Protein AF-A0AA50M356-F1 (afdb_monomer_lite)

Radius of gyration: 26.63 Å; chains: 1; bounding box: 57×38×73 Å

Foldseek 3Di:
DDPPPPPVDDPVVVCCVVVVVVVVVVVVVVVVVVVVDPVVVVVVVVVVVVVPPPDDDDDDPDDDPPVNVVVVLQVQLVVCVVVVNNVRND

Structure (mmCIF, N/CA/C/O backbone):
data_AF-A0AA50M356-F1
#
_entry.id   AF-A0AA50M356-F1
#
loop_
_atom_site.group_PDB
_atom_site.id
_atom_site.type_symbol
_atom_site.label_atom_id
_atom_site.label_alt_id
_atom_site.label_comp_id
_atom_site.label_asym_id
_atom_site.label_entity_id
_atom_site.label_seq_id
_atom_site.pdbx_PDB_ins_code
_atom_site.Cartn_x
_atom_site.Cartn_y
_atom_site.Cartn_z
_atom_site.occupancy
_atom_site.B_iso_or_equiv
_atom_site.auth_seq_id
_atom_site.auth_comp_id
_atom_site.auth_asym_id
_atom_site.auth_atom_id
_atom_site.pdbx_PDB_model_num
ATOM 1 N N . MET A 1 1 ? 19.329 14.300 -42.495 1.00 39.19 1 MET A N 1
ATOM 2 C CA . MET A 1 1 ? 19.712 12.895 -42.238 1.00 39.19 1 MET A CA 1
ATOM 3 C C . MET A 1 1 ? 19.872 12.734 -40.734 1.00 39.19 1 MET A C 1
ATOM 5 O O . MET A 1 1 ? 20.875 13.173 -40.193 1.00 39.19 1 MET A O 1
ATOM 9 N N . ALA A 1 2 ? 18.848 12.238 -40.038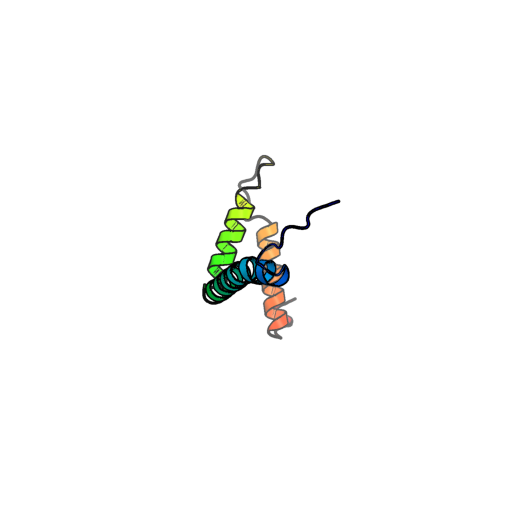 1.00 42.16 2 ALA A N 1
ATOM 10 C CA . ALA A 1 2 ? 18.929 11.992 -38.600 1.00 42.16 2 ALA A CA 1
ATOM 11 C C . ALA A 1 2 ? 19.458 10.568 -38.388 1.00 42.16 2 ALA A C 1
ATOM 13 O O . ALA A 1 2 ? 18.760 9.594 -38.668 1.00 42.16 2 ALA A O 1
ATOM 14 N N . SER A 1 3 ? 20.714 10.460 -37.953 1.00 48.72 3 SER A N 1
ATOM 15 C CA . SER A 1 3 ? 21.303 9.202 -37.495 1.00 48.72 3 SER A CA 1
ATOM 16 C C . SER A 1 3 ? 20.546 8.762 -36.244 1.00 48.72 3 SER A C 1
ATOM 18 O O . SER A 1 3 ? 20.741 9.307 -35.158 1.00 48.72 3 SER A O 1
ATOM 20 N N . THR A 1 4 ? 19.605 7.833 -36.412 1.00 53.59 4 THR A N 1
ATOM 21 C CA . THR A 1 4 ? 18.912 7.199 -35.289 1.00 53.59 4 THR A CA 1
ATOM 22 C C . THR A 1 4 ? 19.876 6.169 -34.725 1.00 53.59 4 THR A C 1
ATOM 24 O O . THR A 1 4 ? 19.897 5.019 -35.158 1.00 53.59 4 THR A O 1
ATOM 27 N N . GLY A 1 5 ? 20.743 6.628 -33.822 1.00 52.44 5 GLY A N 1
ATOM 28 C CA . GLY A 1 5 ? 21.629 5.769 -33.054 1.00 52.44 5 GLY A CA 1
ATOM 29 C C . GLY A 1 5 ? 20.811 4.657 -32.410 1.00 52.44 5 GLY A C 1
ATOM 30 O O . GLY A 1 5 ? 19.852 4.911 -31.682 1.00 52.44 5 GLY A O 1
ATOM 31 N N . SER A 1 6 ? 21.172 3.421 -32.729 1.00 58.47 6 SER A N 1
ATOM 32 C CA . SER A 1 6 ? 20.640 2.209 -32.129 1.00 58.47 6 SER A CA 1
ATOM 33 C C . SER A 1 6 ? 20.863 2.255 -30.617 1.00 58.47 6 SER A C 1
ATOM 35 O O . SER A 1 6 ? 21.948 1.933 -30.134 1.00 58.47 6 SER A O 1
ATOM 37 N N . THR A 1 7 ? 19.859 2.674 -29.848 1.00 62.19 7 THR A N 1
ATOM 38 C CA . THR A 1 7 ? 19.891 2.491 -28.398 1.00 62.19 7 THR A CA 1
ATOM 39 C C . THR A 1 7 ? 19.736 0.992 -28.127 1.00 62.19 7 THR A C 1
ATOM 41 O O . THR A 1 7 ? 18.738 0.417 -28.565 1.00 62.19 7 THR A O 1
ATOM 44 N N . PRO A 1 8 ? 20.677 0.34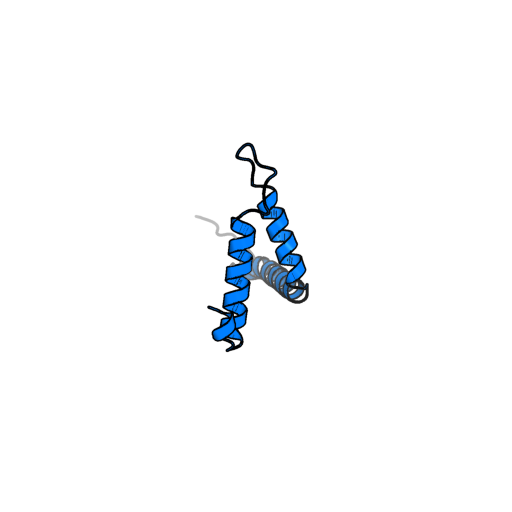0 -27.423 1.00 69.62 8 PRO A N 1
ATOM 45 C CA . PRO A 1 8 ? 20.728 -1.121 -27.286 1.00 69.62 8 PRO A CA 1
ATOM 46 C C . PRO A 1 8 ? 19.593 -1.718 -26.437 1.00 69.62 8 PRO A C 1
ATOM 48 O O . PRO A 1 8 ? 19.518 -2.932 -26.286 1.00 69.62 8 PRO A O 1
ATOM 51 N N . PHE A 1 9 ? 18.700 -0.883 -25.900 1.00 64.88 9 PHE A N 1
ATOM 52 C CA . PHE A 1 9 ? 17.602 -1.303 -25.042 1.00 64.88 9 PHE A CA 1
ATOM 53 C C . PHE A 1 9 ? 16.234 -0.984 -25.665 1.00 64.88 9 PHE A C 1
ATOM 55 O O . PHE A 1 9 ? 15.886 0.186 -25.846 1.00 64.88 9 PHE A O 1
ATOM 62 N N . PRO A 1 10 ? 15.428 -2.013 -25.977 1.00 82.19 10 PRO A N 1
ATOM 63 C CA . PRO A 1 10 ? 14.015 -1.872 -26.288 1.00 82.19 10 PRO A CA 1
ATOM 64 C C . PRO A 1 10 ? 13.257 -1.040 -25.243 1.00 82.19 10 PRO A C 1
ATOM 66 O O . PRO A 1 10 ? 13.390 -1.247 -24.039 1.00 82.19 10 PRO A O 1
ATOM 69 N N . LYS A 1 11 ? 12.375 -0.142 -25.696 1.00 77.75 11 LYS A N 1
ATOM 70 C CA . LYS A 1 11 ? 11.595 0.765 -24.826 1.00 77.75 11 LYS A CA 1
ATOM 71 C C . LYS A 1 11 ? 10.759 0.036 -23.763 1.00 77.75 11 LYS A C 1
ATOM 73 O O . LYS A 1 11 ? 10.576 0.546 -22.663 1.00 77.75 11 LYS A O 1
ATOM 78 N N . TRP A 1 12 ? 10.280 -1.170 -24.069 1.00 79.88 12 TRP A N 1
ATOM 79 C CA . TRP A 1 12 ? 9.519 -1.993 -23.126 1.00 79.88 12 TRP A CA 1
ATOM 80 C C . TRP A 1 12 ? 10.394 -2.546 -21.992 1.00 79.88 12 TRP A C 1
ATOM 82 O O . TRP A 1 12 ? 9.923 -2.676 -20.867 1.00 79.88 12 TRP A O 1
ATOM 92 N N . GLN A 1 13 ? 11.681 -2.798 -22.251 1.00 84.00 13 GLN A N 1
ATOM 93 C CA . GLN A 1 13 ? 12.617 -3.234 -21.216 1.00 84.00 13 GLN A CA 1
ATOM 94 C C . GLN A 1 13 ? 12.894 -2.117 -20.216 1.00 84.00 13 GLN A C 1
ATOM 96 O O . GLN A 1 13 ? 12.993 -2.395 -19.031 1.00 84.00 13 GLN A O 1
ATOM 101 N N . LEU A 1 14 ? 12.936 -0.857 -20.658 1.00 78.88 14 LEU A N 1
ATOM 102 C CA . LEU A 1 14 ? 13.038 0.292 -19.752 1.00 78.88 14 LEU A CA 1
ATOM 103 C C . LEU A 1 14 ? 11.816 0.400 -18.833 1.00 78.88 14 LEU A C 1
ATOM 105 O O . LEU A 1 14 ? 11.967 0.616 -17.634 1.00 78.88 14 LEU A O 1
ATOM 109 N N . ALA A 1 15 ? 10.613 0.193 -19.374 1.00 84.94 15 ALA A N 1
ATOM 110 C CA . ALA A 1 15 ? 9.388 0.198 -18.579 1.00 84.94 15 ALA A CA 1
ATOM 111 C C . ALA A 1 15 ? 9.366 -0.935 -17.538 1.00 84.94 15 ALA A C 1
ATOM 113 O O . ALA A 1 15 ? 8.957 -0.705 -16.405 1.00 84.94 15 ALA A O 1
ATOM 114 N N . ILE A 1 16 ? 9.851 -2.134 -17.882 1.00 85.69 16 ILE A N 1
ATOM 115 C CA . ILE A 1 16 ? 9.969 -3.250 -16.929 1.00 85.69 16 ILE A CA 1
ATOM 116 C C . ILE A 1 16 ? 11.088 -2.996 -15.914 1.00 85.69 16 ILE A C 1
ATOM 118 O O . ILE A 1 16 ? 10.888 -3.237 -14.729 1.00 85.69 16 ILE A O 1
ATOM 122 N N . LEU A 1 17 ? 12.238 -2.472 -16.340 1.00 87.06 17 LEU A N 1
ATOM 123 C CA . LEU A 1 17 ? 13.378 -2.188 -15.464 1.00 87.06 17 LEU A CA 1
ATOM 124 C C . LEU A 1 17 ? 13.033 -1.133 -14.405 1.00 87.06 17 LEU A C 1
ATOM 126 O O . LEU A 1 17 ? 13.451 -1.259 -13.260 1.00 87.06 17 LEU A O 1
ATOM 130 N N . LEU A 1 18 ? 12.253 -0.115 -14.774 1.00 84.12 18 LEU A N 1
ATOM 131 C CA . LEU A 1 18 ? 11.781 0.921 -13.852 1.00 84.12 18 LEU A CA 1
ATOM 132 C C . LEU A 1 18 ? 10.534 0.472 -13.075 1.00 84.12 18 LEU A C 1
ATOM 134 O O . LEU A 1 18 ? 10.408 0.751 -11.886 1.00 84.12 18 LEU A O 1
ATOM 138 N N . GLY A 1 19 ? 9.617 -0.244 -13.728 1.00 88.62 19 GLY A N 1
ATOM 139 C CA . GLY A 1 19 ? 8.330 -0.641 -13.160 1.00 88.62 19 GLY A CA 1
ATOM 140 C C . GLY A 1 19 ? 8.402 -1.835 -12.211 1.00 88.62 19 GLY A C 1
ATOM 141 O O . GLY A 1 19 ? 7.684 -1.849 -11.214 1.00 88.62 19 GLY A O 1
ATOM 142 N N . ALA A 1 20 ? 9.273 -2.816 -12.462 1.00 90.81 20 ALA A N 1
ATOM 143 C CA . ALA A 1 20 ? 9.377 -4.013 -11.629 1.00 90.81 20 ALA A CA 1
ATOM 144 C C . ALA A 1 20 ? 9.860 -3.709 -10.196 1.00 90.81 20 ALA A C 1
ATOM 146 O O . ALA A 1 20 ? 9.193 -4.157 -9.262 1.00 90.81 20 ALA A O 1
ATOM 147 N N . PRO A 1 21 ? 10.919 -2.904 -9.960 1.00 89.25 21 PRO A N 1
ATOM 148 C CA . PRO A 1 21 ? 11.332 -2.541 -8.602 1.00 89.25 21 PRO A CA 1
ATOM 149 C C . PRO A 1 21 ? 10.258 -1.741 -7.858 1.00 89.25 21 PRO A C 1
ATOM 151 O O . PRO A 1 21 ? 10.031 -1.972 -6.673 1.00 89.25 21 PRO A O 1
ATOM 154 N N . LEU A 1 22 ? 9.558 -0.837 -8.555 1.00 89.25 22 LEU A N 1
ATOM 155 C CA . LEU A 1 22 ? 8.468 -0.043 -7.981 1.00 89.25 22 LEU A CA 1
ATOM 156 C C . LEU A 1 22 ? 7.263 -0.915 -7.608 1.00 89.25 22 LEU A C 1
ATOM 158 O O . LEU A 1 22 ? 6.739 -0.788 -6.504 1.00 89.25 22 LEU A O 1
ATOM 162 N N . ALA A 1 23 ? 6.848 -1.827 -8.488 1.00 93.44 23 ALA A N 1
ATOM 163 C CA . ALA A 1 23 ? 5.731 -2.733 -8.237 1.00 93.44 23 ALA A CA 1
ATOM 164 C C . ALA A 1 23 ? 6.037 -3.718 -7.099 1.00 93.44 23 ALA A C 1
ATOM 166 O O . ALA A 1 23 ? 5.197 -3.920 -6.223 1.00 93.44 23 ALA A O 1
ATOM 167 N N . ILE A 1 24 ? 7.249 -4.284 -7.067 1.00 93.56 24 ILE A N 1
ATOM 168 C CA . ILE A 1 24 ? 7.701 -5.160 -5.976 1.00 93.56 24 ILE A CA 1
ATOM 169 C C . ILE A 1 24 ? 7.801 -4.368 -4.668 1.00 93.56 24 ILE A C 1
ATOM 171 O O . ILE A 1 24 ? 7.332 -4.840 -3.636 1.00 93.56 24 ILE A O 1
ATOM 175 N N . GLY A 1 25 ? 8.350 -3.151 -4.701 1.00 90.56 25 GLY A N 1
ATOM 176 C CA . GLY A 1 25 ? 8.470 -2.284 -3.530 1.00 90.56 25 GLY A CA 1
ATOM 177 C C . GLY A 1 25 ? 7.113 -1.905 -2.935 1.00 90.56 25 GLY A C 1
ATOM 178 O O . GLY A 1 25 ? 6.889 -2.110 -1.744 1.00 90.56 25 GLY A O 1
ATOM 179 N N . LEU A 1 26 ? 6.182 -1.417 -3.761 1.00 90.06 26 LEU A N 1
ATOM 180 C CA . LEU A 1 26 ? 4.822 -1.070 -3.332 1.00 90.06 26 LEU A CA 1
ATOM 181 C C . LEU A 1 26 ? 4.019 -2.305 -2.910 1.00 90.06 26 LEU A C 1
ATOM 183 O O . LEU A 1 26 ? 3.287 -2.242 -1.924 1.00 90.06 26 LEU A O 1
ATOM 187 N N . GLY A 1 27 ? 4.181 -3.434 -3.602 1.00 90.62 27 GLY A N 1
ATOM 188 C CA . GLY A 1 27 ? 3.568 -4.707 -3.230 1.00 90.62 27 GLY A CA 1
ATOM 189 C C . GLY A 1 27 ? 4.069 -5.222 -1.879 1.00 90.62 27 GLY A C 1
ATOM 190 O O . GLY A 1 27 ? 3.266 -5.637 -1.045 1.00 90.62 27 GLY A O 1
ATOM 191 N N . TYR A 1 28 ? 5.376 -5.126 -1.619 1.00 91.44 28 TYR A N 1
ATOM 192 C CA . TYR A 1 28 ? 5.976 -5.487 -0.335 1.00 91.44 28 TYR A CA 1
ATOM 193 C C . TYR A 1 28 ? 5.528 -4.549 0.786 1.00 91.44 28 TYR A C 1
ATOM 195 O O . TYR A 1 28 ? 5.135 -5.022 1.850 1.00 91.44 28 TYR A O 1
ATOM 203 N N . LEU A 1 29 ? 5.521 -3.233 0.548 1.00 88.25 29 LEU A N 1
ATOM 204 C CA . LEU A 1 29 ? 4.987 -2.254 1.496 1.00 88.25 29 LEU A CA 1
ATOM 205 C C . LEU A 1 29 ? 3.526 -2.550 1.809 1.00 88.25 29 LEU A C 1
ATOM 207 O O . LEU A 1 29 ? 3.157 -2.586 2.971 1.00 88.25 29 LEU A O 1
ATOM 211 N N . TYR A 1 30 ? 2.703 -2.822 0.800 1.00 87.62 30 TYR A N 1
ATOM 212 C CA . TYR A 1 30 ? 1.299 -3.159 0.994 1.00 87.62 30 TYR A CA 1
ATOM 213 C C . TYR A 1 30 ? 1.110 -4.442 1.806 1.00 87.62 30 TYR A C 1
ATOM 215 O O . TYR A 1 30 ? 0.296 -4.464 2.729 1.00 87.62 30 TYR A O 1
ATOM 223 N N . LEU A 1 31 ? 1.876 -5.490 1.499 1.00 86.69 31 LEU A N 1
ATOM 224 C CA . LEU A 1 31 ? 1.825 -6.756 2.217 1.00 86.69 31 LEU A CA 1
ATOM 225 C C . LEU A 1 31 ? 2.288 -6.588 3.671 1.00 86.69 31 LEU A C 1
ATOM 227 O O . LEU A 1 31 ? 1.578 -6.991 4.587 1.00 86.69 31 LEU A O 1
ATOM 231 N N . ARG A 1 32 ? 3.423 -5.919 3.894 1.00 83.31 32 ARG A N 1
ATOM 232 C CA . ARG A 1 32 ? 3.928 -5.584 5.231 1.00 83.31 32 ARG A CA 1
ATOM 233 C C . ARG A 1 32 ? 2.910 -4.770 6.015 1.00 83.31 32 ARG A C 1
ATOM 235 O O . ARG A 1 32 ? 2.606 -5.095 7.153 1.00 83.31 32 ARG A O 1
ATOM 242 N N . ASN A 1 33 ? 2.341 -3.751 5.384 1.00 73.69 33 ASN A N 1
ATOM 243 C CA . ASN A 1 33 ? 1.342 -2.897 5.998 1.00 73.69 33 ASN A CA 1
ATOM 244 C C . ASN A 1 33 ? 0.057 -3.707 6.275 1.00 73.69 33 ASN A C 1
ATOM 246 O O . ASN A 1 33 ? -0.657 -3.395 7.212 1.00 73.69 33 ASN A O 1
ATOM 250 N N . ARG A 1 34 ? -0.289 -4.741 5.494 1.00 71.25 34 ARG A N 1
ATOM 251 C CA . ARG A 1 34 ? -1.415 -5.645 5.811 1.00 71.25 34 ARG A CA 1
ATOM 252 C C . ARG A 1 34 ? -1.143 -6.562 7.004 1.00 71.25 34 ARG A C 1
ATOM 254 O O . ARG A 1 34 ? -2.099 -6.930 7.677 1.00 71.25 34 ARG A O 1
ATOM 261 N N . PHE A 1 35 ? 0.111 -6.937 7.236 1.00 69.69 35 PHE A N 1
ATOM 262 C CA . PHE A 1 35 ? 0.518 -7.711 8.410 1.00 69.69 35 PHE A CA 1
ATOM 263 C C . PHE A 1 35 ? 0.750 -6.842 9.653 1.00 69.69 35 PHE A C 1
ATOM 265 O O . PHE A 1 35 ? 0.690 -7.353 10.766 1.00 69.69 35 PHE A O 1
ATOM 272 N N . GLU A 1 36 ? 0.997 -5.542 9.486 1.00 63.03 36 GLU A N 1
ATOM 273 C CA . GLU A 1 36 ? 0.979 -4.574 10.581 1.00 63.03 36 GLU A CA 1
ATOM 274 C C . GLU A 1 36 ? -0.474 -4.281 10.990 1.00 63.03 36 GLU A C 1
ATOM 276 O O . GLU A 1 36 ? -1.311 -3.910 10.160 1.00 63.03 36 GLU A O 1
ATOM 281 N N . ASP A 1 37 ? -0.766 -4.463 12.281 1.00 61.28 37 ASP A N 1
ATOM 282 C CA . ASP A 1 37 ? -2.105 -4.333 12.853 1.00 61.28 37 ASP A CA 1
ATOM 283 C C . ASP A 1 37 ? -2.815 -3.047 12.386 1.00 61.28 37 ASP A C 1
ATOM 285 O O . ASP A 1 37 ? -2.256 -1.945 12.493 1.00 61.28 37 ASP A O 1
ATOM 289 N N . PRO A 1 38 ? -4.075 -3.137 11.919 1.00 59.47 38 PRO A N 1
ATOM 290 C CA . PRO A 1 38 ? -4.837 -1.991 11.419 1.00 59.47 38 PRO A CA 1
ATOM 291 C C . PRO A 1 38 ? -5.079 -0.903 12.479 1.00 59.47 38 PRO A C 1
ATOM 293 O O . PRO A 1 38 ? -5.496 0.203 12.132 1.00 59.47 38 PRO A O 1
ATOM 296 N N . GLU A 1 39 ? -4.811 -1.184 13.755 1.00 57.31 39 GLU A N 1
ATOM 297 C CA . GLU A 1 39 ? -4.908 -0.218 14.852 1.00 57.31 39 GLU A CA 1
ATOM 298 C C . GLU A 1 39 ? -3.757 0.800 14.846 1.00 57.31 39 GLU A C 1
ATOM 300 O O . GLU A 1 39 ? -4.001 1.995 15.012 1.00 57.31 39 GLU A O 1
ATOM 305 N N . LYS A 1 40 ? -2.525 0.389 14.509 1.00 56.09 40 LYS A N 1
ATOM 306 C CA . LYS A 1 40 ? -1.350 1.287 14.490 1.00 56.09 40 LYS A CA 1
ATOM 307 C C . LYS A 1 40 ? -1.382 2.296 13.339 1.00 56.09 40 LYS A C 1
ATOM 309 O O . LYS A 1 40 ? -0.844 3.397 13.451 1.00 56.09 40 LYS A O 1
ATOM 314 N N . LYS A 1 41 ? -2.049 1.958 12.232 1.00 55.25 41 LYS A N 1
ATOM 315 C CA . LYS A 1 41 ? -2.212 2.872 11.087 1.00 55.25 41 LYS A CA 1
ATOM 316 C C . LYS A 1 41 ? -3.186 4.001 11.365 1.00 55.25 41 LYS A C 1
ATOM 318 O O . LYS A 1 41 ? -2.948 5.121 10.924 1.00 55.25 41 LYS A O 1
ATOM 323 N N . LYS A 1 42 ? -4.260 3.714 12.108 1.00 54.59 42 LYS A N 1
ATOM 324 C CA . LYS A 1 42 ? -5.215 4.743 12.523 1.00 54.59 42 LYS A CA 1
ATOM 325 C C . LYS A 1 42 ? -4.514 5.783 13.387 1.00 54.59 42 LYS A C 1
ATOM 327 O O . LYS A 1 42 ? -4.731 6.964 13.170 1.00 54.59 42 LYS A O 1
ATOM 332 N N . GLU A 1 43 ? -3.613 5.369 14.277 1.00 53.88 43 GLU A N 1
ATOM 333 C CA . GLU A 1 43 ? -2.819 6.298 15.090 1.00 53.88 43 GLU A CA 1
ATOM 334 C C . GLU A 1 43 ? -1.861 7.166 14.264 1.00 53.88 43 GLU A C 1
ATOM 336 O O . GLU A 1 43 ? -1.732 8.353 14.546 1.00 53.88 43 GLU A O 1
ATOM 341 N N . ALA A 1 44 ? -1.206 6.620 13.234 1.00 57.69 44 ALA A N 1
ATOM 342 C CA . ALA A 1 44 ? -0.324 7.399 12.361 1.00 57.69 44 ALA A CA 1
ATOM 343 C C . ALA A 1 44 ? -1.100 8.395 11.478 1.00 57.69 44 ALA A C 1
ATOM 345 O O . ALA A 1 44 ? -0.676 9.539 11.316 1.00 57.69 44 ALA A O 1
ATOM 346 N N . GLU A 1 45 ? -2.261 7.991 10.953 1.00 56.25 45 GLU A N 1
ATOM 347 C CA . GLU A 1 45 ? -3.140 8.865 10.169 1.00 56.25 45 GLU A CA 1
ATOM 348 C C . GLU A 1 45 ? -3.811 9.938 11.047 1.00 56.25 45 GLU A C 1
ATOM 350 O O . GLU A 1 45 ? -3.923 11.091 10.636 1.00 56.25 45 GLU A O 1
ATOM 355 N N . LEU A 1 46 ? -4.190 9.594 12.284 1.00 56.06 46 LEU A N 1
ATOM 356 C CA . LEU A 1 46 ? -4.679 10.541 13.290 1.00 56.06 46 LEU A CA 1
ATOM 357 C C . LEU A 1 46 ? -3.587 11.546 13.673 1.00 56.06 46 LEU A C 1
ATOM 359 O O . LEU A 1 46 ? -3.864 12.740 13.687 1.00 56.06 46 LEU A O 1
ATOM 363 N N . LYS A 1 47 ? -2.343 11.098 13.894 1.00 52.88 47 LYS A N 1
ATOM 364 C CA . LYS A 1 47 ? -1.204 11.979 14.212 1.00 52.88 47 LYS A CA 1
ATOM 365 C C . LYS A 1 47 ? -0.862 12.936 13.069 1.00 52.88 47 LYS A C 1
ATOM 367 O O . LYS A 1 47 ? -0.592 14.106 13.327 1.00 52.88 47 LYS A O 1
ATOM 372 N N . ALA A 1 48 ? -0.930 12.472 11.820 1.00 54.41 48 ALA A N 1
ATOM 373 C CA . ALA A 1 48 ? -0.728 13.314 10.641 1.00 54.41 48 ALA A CA 1
ATOM 374 C C . ALA A 1 48 ? -1.879 14.312 10.409 1.00 54.41 48 ALA A C 1
ATOM 376 O O . ALA A 1 48 ? -1.641 15.420 9.938 1.00 54.41 48 ALA A O 1
ATOM 377 N N . LYS A 1 49 ? -3.122 13.955 10.766 1.00 53.91 49 LYS A N 1
ATOM 378 C CA . LYS A 1 49 ? -4.269 14.879 10.716 1.00 53.91 49 LYS A CA 1
ATOM 379 C C . LYS A 1 49 ? -4.244 15.911 11.845 1.00 53.91 49 LYS A C 1
ATOM 381 O O . LYS A 1 49 ? -4.648 17.044 11.621 1.00 53.91 49 LYS A O 1
ATOM 386 N N . THR A 1 50 ? -3.726 15.569 13.026 1.00 55.44 50 THR A N 1
ATOM 387 C CA . THR A 1 50 ? -3.646 16.507 14.162 1.00 55.44 50 THR A CA 1
ATOM 388 C C . THR A 1 50 ? -2.571 17.586 14.026 1.00 55.44 50 THR A C 1
ATOM 390 O O . THR A 1 50 ? -2.674 18.613 14.686 1.00 55.44 50 THR A O 1
ATOM 393 N N . THR A 1 51 ? -1.548 17.406 13.186 1.00 55.16 51 THR A N 1
ATOM 394 C CA . THR A 1 51 ? -0.501 18.428 12.987 1.00 55.16 51 THR A CA 1
ATOM 395 C C . THR A 1 51 ? -0.858 19.476 11.924 1.00 55.16 51 THR A C 1
ATOM 397 O O . THR A 1 51 ? -0.128 20.452 11.779 1.00 55.16 51 THR A O 1
ATOM 400 N N . ILE A 1 52 ? -1.992 19.321 11.222 1.00 52.06 52 ILE A N 1
ATOM 401 C CA . ILE A 1 52 ? -2.577 20.294 10.274 1.00 52.06 52 ILE A CA 1
ATOM 402 C C . ILE A 1 52 ? -3.929 20.786 10.826 1.00 52.06 52 ILE A C 1
ATOM 404 O O . ILE A 1 52 ? -4.973 20.744 10.187 1.00 52.06 52 ILE A O 1
ATOM 408 N N . SER A 1 53 ? -3.956 21.223 12.078 1.00 47.78 53 SER A N 1
ATOM 409 C CA . SER A 1 53 ? -5.081 22.001 12.611 1.00 47.78 53 SER A CA 1
ATOM 410 C C . SER A 1 53 ? -4.514 23.180 13.382 1.00 47.78 53 SER A C 1
ATOM 412 O O . SER A 1 53 ? -4.489 23.214 14.606 1.00 47.78 53 SER A O 1
ATOM 414 N N . LEU A 1 54 ? -3.966 24.106 12.599 1.00 50.19 54 LEU A N 1
ATOM 415 C CA . LEU A 1 54 ? -3.625 25.457 13.002 1.00 50.19 54 LEU A CA 1
ATOM 416 C C . LEU A 1 54 ? -4.808 26.340 12.592 1.00 50.19 54 LEU A C 1
ATOM 418 O O . LEU A 1 54 ? -4.784 26.900 11.507 1.00 50.19 54 LEU A O 1
ATOM 422 N N . ASP A 1 55 ? -5.878 26.339 13.385 1.00 43.91 55 ASP A N 1
ATOM 423 C CA . ASP A 1 55 ? -6.733 27.517 13.545 1.00 43.91 55 ASP A CA 1
ATOM 424 C C . ASP A 1 55 ? -7.841 27.285 14.572 1.00 43.91 55 ASP A C 1
ATOM 426 O O . ASP A 1 55 ? -8.469 26.226 14.633 1.00 43.91 55 ASP A O 1
ATOM 430 N N . ASN A 1 56 ? -8.116 2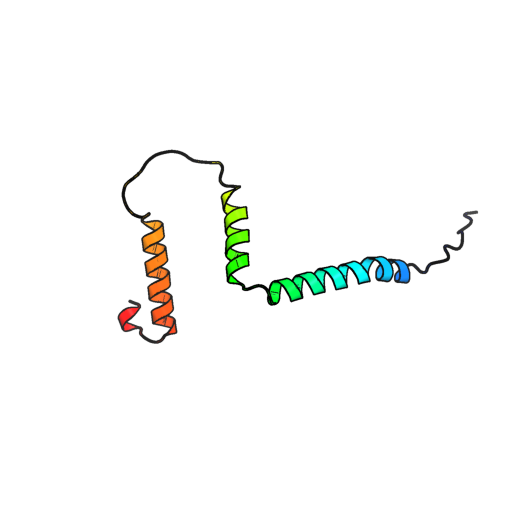8.377 15.275 1.00 39.09 56 ASN A N 1
ATOM 431 C CA . ASN A 1 56 ? -9.373 28.725 15.907 1.00 39.09 56 ASN A CA 1
ATOM 432 C C . ASN A 1 56 ? -9.536 28.437 17.407 1.00 39.09 56 ASN A C 1
ATOM 434 O O . ASN A 1 56 ? -10.190 27.486 17.832 1.00 39.09 56 ASN A O 1
ATOM 438 N N . GLU A 1 57 ? -8.978 29.382 18.163 1.00 46.03 57 GLU A N 1
ATOM 439 C CA . GLU A 1 57 ? -9.673 30.203 19.161 1.00 46.03 57 GLU A CA 1
ATOM 440 C C . GLU A 1 57 ? -10.477 29.515 20.284 1.00 46.03 57 GLU A C 1
ATOM 442 O O . GLU A 1 57 ? -11.530 28.919 20.087 1.00 46.03 57 GLU A O 1
ATOM 447 N N . GLU A 1 58 ? -9.982 29.765 21.498 1.00 47.12 58 GLU A N 1
ATOM 448 C CA . GLU A 1 58 ?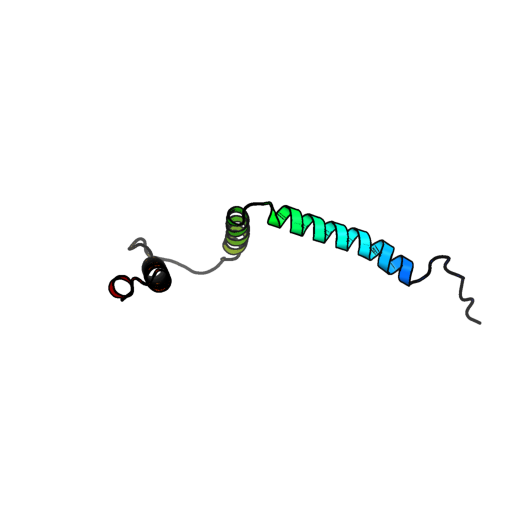 -10.739 30.241 22.660 1.00 47.12 58 GLU A CA 1
ATOM 449 C C . GLU A 1 58 ? -11.940 29.426 23.198 1.00 47.12 58 GLU A C 1
ATOM 451 O O . GLU A 1 58 ? -13.013 29.329 22.617 1.00 47.12 58 GLU A O 1
ATOM 456 N N . ASN A 1 59 ? -11.799 29.061 24.480 1.00 44.41 59 ASN A N 1
ATOM 457 C CA . ASN A 1 59 ? -12.885 29.038 25.469 1.00 44.41 59 ASN A CA 1
ATOM 458 C C . ASN A 1 59 ? -13.854 27.834 25.453 1.00 44.41 59 ASN A C 1
ATOM 460 O O . ASN A 1 59 ? -14.902 27.862 24.823 1.00 44.41 59 ASN A O 1
ATOM 464 N N . ALA A 1 60 ? -13.551 26.812 26.267 1.00 44.75 60 ALA A N 1
ATOM 465 C CA . ALA A 1 60 ? -14.460 26.326 27.323 1.00 44.75 60 ALA A CA 1
ATOM 466 C C . ALA A 1 60 ? -13.941 25.023 27.954 1.00 44.75 60 ALA A C 1
ATOM 468 O O . ALA A 1 60 ? -14.095 23.925 27.425 1.00 44.75 60 ALA A O 1
ATOM 469 N N . LYS A 1 61 ? -13.407 25.127 29.173 1.00 50.31 61 LYS A N 1
ATOM 470 C CA . LYS A 1 61 ? -13.341 24.003 30.114 1.00 50.31 61 LYS A CA 1
ATOM 471 C C . LYS A 1 61 ? -14.735 23.751 30.704 1.00 50.31 61 LYS A C 1
ATOM 473 O O . LYS A 1 61 ? -14.932 24.012 31.881 1.00 50.31 61 LYS A O 1
ATOM 478 N N . VAL A 1 62 ? -15.712 23.283 29.930 1.00 53.31 62 VAL A N 1
ATOM 479 C CA . VAL A 1 62 ? -16.980 22.778 30.487 1.00 53.31 62 VAL A CA 1
ATOM 480 C C . VAL A 1 62 ? -17.530 21.705 29.556 1.00 53.31 62 VAL A C 1
ATOM 482 O O . VAL A 1 62 ? -17.805 21.975 28.396 1.00 53.31 62 VAL A O 1
ATOM 485 N N . 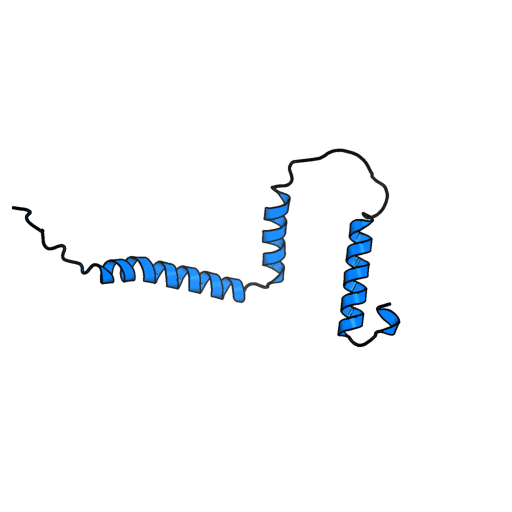SER A 1 63 ? -17.741 20.508 30.105 1.00 49.44 63 SER A N 1
ATOM 486 C CA . SER A 1 63 ? -18.307 19.320 29.458 1.00 49.44 63 SER A CA 1
ATOM 487 C C . SER A 1 63 ? -17.419 18.668 28.395 1.00 49.44 63 SER A C 1
ATOM 489 O O . SER A 1 63 ? -16.988 19.287 27.432 1.00 49.44 63 SER A O 1
ATOM 491 N N . GLU A 1 64 ? -17.156 17.375 28.582 1.00 56.31 64 GLU A N 1
ATOM 492 C CA . GLU A 1 64 ? -16.868 16.441 27.492 1.00 56.31 64 GLU A CA 1
ATOM 493 C C . GLU A 1 64 ? -17.684 16.860 26.263 1.00 56.31 64 GLU A C 1
ATOM 495 O O . GLU A 1 64 ? -18.914 16.928 26.366 1.00 56.31 64 GLU A O 1
ATOM 500 N N . SER A 1 65 ? -16.988 17.254 25.187 1.00 67.94 65 SER A N 1
ATOM 501 C CA . SER A 1 65 ? -17.560 17.974 24.049 1.00 67.94 65 SER A CA 1
ATOM 502 C C . SER A 1 65 ? -18.900 17.351 23.682 1.00 67.94 65 SER A C 1
ATOM 504 O O . SER A 1 65 ? -18.989 16.133 23.513 1.00 67.94 65 SER A O 1
ATOM 506 N N . ALA A 1 66 ? -19.967 18.147 23.593 1.00 73.25 66 ALA A N 1
ATOM 507 C CA . ALA A 1 66 ? -21.291 17.643 23.214 1.00 73.25 66 ALA A CA 1
ATOM 508 C C . ALA A 1 66 ? -21.223 16.776 21.937 1.00 73.25 66 ALA A C 1
ATOM 510 O O . ALA A 1 66 ? -21.978 15.815 21.778 1.00 73.25 66 ALA A O 1
ATOM 511 N N . ILE A 1 67 ? -20.237 17.066 21.084 1.00 75.12 67 ILE A N 1
ATOM 512 C CA . ILE A 1 67 ? -19.854 16.290 19.909 1.00 75.12 67 ILE A CA 1
ATOM 513 C C . ILE A 1 67 ? -19.360 14.880 20.267 1.00 75.12 67 ILE A C 1
ATOM 515 O O . ILE A 1 67 ? -19.845 13.908 19.691 1.00 75.12 67 ILE A O 1
ATOM 519 N N . ASP A 1 68 ? -18.459 14.734 21.236 1.00 78.19 68 ASP A N 1
ATOM 520 C CA . ASP A 1 68 ? -17.935 13.433 21.670 1.00 78.19 68 ASP A CA 1
ATOM 521 C C . ASP A 1 68 ? -19.037 12.548 22.258 1.00 78.19 68 ASP A C 1
ATOM 523 O O . ASP A 1 68 ? -19.106 11.350 21.967 1.00 78.19 68 ASP A O 1
ATOM 527 N N . ARG A 1 69 ? -19.952 13.127 23.046 1.00 75.12 69 ARG A N 1
ATOM 528 C CA . ARG A 1 69 ? -21.117 12.397 23.573 1.00 75.12 69 ARG A CA 1
ATOM 529 C C . ARG A 1 69 ? -22.071 11.970 22.461 1.00 75.12 69 ARG A C 1
ATOM 531 O O . ARG A 1 69 ? -22.498 10.815 22.444 1.00 75.12 69 ARG A O 1
ATOM 538 N N . ALA A 1 70 ? -22.350 12.853 21.503 1.00 80.69 70 ALA A N 1
ATOM 539 C CA . ALA A 1 70 ? -23.177 12.528 20.343 1.00 80.69 70 ALA A CA 1
ATOM 540 C C . ALA A 1 70 ? -22.554 11.409 19.488 1.00 80.69 70 ALA A C 1
ATOM 542 O O . ALA A 1 70 ? -23.245 10.467 19.093 1.00 80.69 70 ALA A O 1
ATOM 543 N N . MET A 1 71 ? -21.239 11.453 19.254 1.00 79.75 71 MET A N 1
ATOM 544 C CA . MET A 1 71 ? -20.528 10.411 18.508 1.00 79.75 71 MET A CA 1
ATOM 545 C C . MET A 1 71 ? -20.564 9.060 19.227 1.00 79.75 71 MET A C 1
ATOM 547 O O . MET A 1 71 ? -20.814 8.033 18.588 1.00 79.75 71 MET A O 1
ATOM 551 N N . LYS A 1 72 ? -20.372 9.046 20.552 1.00 83.12 72 LYS A N 1
ATOM 552 C CA . LYS A 1 72 ? -20.456 7.823 21.366 1.00 83.12 72 LYS A CA 1
ATOM 553 C C . LYS A 1 72 ? -21.850 7.196 21.309 1.00 83.12 72 LYS A C 1
ATOM 555 O O . LYS A 1 72 ? -21.949 5.989 21.089 1.00 83.12 72 LYS A O 1
ATOM 560 N N . LEU A 1 73 ? -22.910 7.994 21.449 1.00 83.75 73 LEU A N 1
ATOM 561 C CA . LEU A 1 73 ? -24.296 7.511 21.398 1.00 83.75 73 LEU A CA 1
ATOM 562 C C . LEU A 1 73 ? -24.669 6.980 20.009 1.00 83.75 73 LEU A C 1
ATOM 564 O O . LEU A 1 73 ? -25.198 5.876 19.901 1.00 83.75 73 LEU A O 1
ATOM 568 N N . LYS A 1 74 ? -24.282 7.682 18.936 1.00 86.31 74 LYS A N 1
ATOM 569 C CA . LYS A 1 74 ? -24.455 7.203 17.554 1.00 86.31 74 LYS A CA 1
ATOM 570 C C . LYS A 1 74 ? -23.758 5.860 17.320 1.00 86.31 74 LYS A C 1
ATOM 572 O O . LYS A 1 74 ? -24.321 4.963 16.695 1.00 86.31 74 LYS A O 1
ATOM 577 N N . GLY A 1 75 ? -22.531 5.707 17.820 1.00 84.31 75 GLY A N 1
ATOM 578 C CA . GLY A 1 75 ? -21.783 4.454 17.719 1.00 84.31 75 GLY A CA 1
ATOM 579 C C . GLY A 1 75 ? -22.387 3.321 18.554 1.00 84.31 75 GLY A C 1
ATOM 580 O O . GLY A 1 75 ? -22.375 2.168 18.127 1.00 84.31 75 GLY A O 1
ATOM 581 N N . ALA A 1 76 ? -22.927 3.628 19.735 1.00 84.56 76 ALA A N 1
ATOM 582 C CA . ALA A 1 76 ? -23.612 2.659 20.586 1.00 84.56 76 ALA A CA 1
ATOM 583 C C . ALA A 1 76 ? -24.908 2.146 19.938 1.00 84.56 76 ALA A C 1
ATOM 585 O O . ALA A 1 76 ? -25.053 0.932 19.798 1.00 84.56 76 ALA A O 1
ATOM 586 N N . GLY A 1 77 ? -25.768 3.044 19.446 1.00 85.25 77 GLY A N 1
ATOM 587 C CA . GLY A 1 77 ? -27.003 2.671 18.750 1.00 85.25 77 GLY A CA 1
ATOM 588 C C . GLY A 1 77 ? -26.739 1.842 17.492 1.00 85.25 77 GLY A C 1
ATOM 589 O O . GLY A 1 77 ? -27.358 0.801 17.297 1.00 85.25 77 GLY A O 1
ATOM 590 N N . ASN A 1 78 ? -25.736 2.212 16.683 1.00 87.00 78 ASN A N 1
ATOM 591 C CA . ASN A 1 78 ? -25.397 1.452 15.475 1.00 87.00 78 ASN A CA 1
ATOM 592 C C . ASN A 1 78 ? -24.891 0.032 15.795 1.00 87.00 78 ASN A C 1
ATOM 594 O O . ASN A 1 78 ? -25.194 -0.915 15.072 1.00 87.00 78 ASN A O 1
ATOM 598 N N . ARG A 1 79 ? -24.143 -0.142 16.895 1.00 86.94 79 ARG A N 1
ATOM 599 C CA . ARG A 1 79 ? -23.714 -1.472 17.361 1.00 86.94 79 ARG A CA 1
ATOM 600 C C . ARG A 1 79 ? -24.894 -2.319 17.834 1.00 86.94 79 ARG A C 1
ATOM 602 O O . ARG A 1 79 ? -24.954 -3.486 17.466 1.00 86.94 79 ARG A O 1
ATOM 609 N N . ALA A 1 80 ? -25.827 -1.740 18.590 1.00 84.12 80 ALA A N 1
ATOM 610 C CA . ALA A 1 80 ? -27.035 -2.433 19.042 1.00 84.12 80 ALA A CA 1
ATOM 611 C C . ALA A 1 80 ? -27.955 -2.819 17.865 1.00 84.12 80 ALA A C 1
ATOM 613 O O . ALA A 1 80 ? -28.435 -3.949 17.807 1.00 84.12 80 ALA A O 1
ATOM 614 N N . PHE A 1 81 ? -28.099 -1.936 16.869 1.00 84.81 81 PHE A N 1
ATOM 615 C CA . PHE A 1 81 ? -28.845 -2.204 15.636 1.00 84.81 81 PHE A CA 1
ATOM 616 C C . PHE A 1 81 ? -28.251 -3.378 14.846 1.00 84.81 81 PHE A C 1
ATOM 618 O O . PHE A 1 81 ? -28.969 -4.295 14.455 1.00 84.81 81 PHE A O 1
ATOM 625 N N . HIS A 1 82 ? -26.928 -3.398 14.653 1.00 85.31 82 HIS A N 1
ATOM 626 C CA . HIS A 1 82 ? -26.259 -4.510 13.970 1.00 85.31 82 HIS A CA 1
ATOM 627 C C . HIS A 1 82 ? -26.262 -5.816 14.779 1.00 85.31 82 HIS A C 1
ATOM 629 O O . HIS A 1 82 ? -26.182 -6.887 14.184 1.00 85.31 82 HIS A O 1
ATOM 635 N N . ALA A 1 83 ? -26.374 -5.742 16.107 1.00 87.75 83 ALA A N 1
ATOM 636 C CA . ALA A 1 83 ? -26.526 -6.905 16.979 1.00 87.75 83 ALA A CA 1
ATOM 637 C C . ALA A 1 83 ? -27.969 -7.452 17.026 1.00 87.75 83 ALA A C 1
ATOM 639 O O . ALA A 1 83 ? -28.196 -8.489 17.643 1.00 87.75 83 ALA A O 1
ATOM 640 N N . GLY A 1 84 ? -28.935 -6.785 16.380 1.00 83.50 84 GLY A N 1
ATOM 641 C CA . GLY A 1 84 ? -30.348 -7.182 16.375 1.00 83.50 84 GLY A CA 1
ATOM 642 C C . GLY A 1 84 ? -31.115 -6.819 17.653 1.00 83.50 84 GLY A C 1
ATOM 643 O O . GLY A 1 84 ? -32.268 -7.213 17.805 1.00 83.50 84 GLY A O 1
ATOM 644 N N . GLU A 1 85 ? -30.504 -6.055 18.563 1.00 85.00 85 GLU A N 1
ATOM 645 C CA . GLU A 1 85 ? -31.121 -5.580 19.806 1.00 85.00 85 GLU A CA 1
ATOM 646 C C . GLU A 1 85 ? -31.740 -4.189 19.595 1.00 85.00 85 GLU A C 1
ATOM 648 O O . GLU A 1 85 ? -31.234 -3.173 20.078 1.00 85.00 85 GLU A O 1
ATOM 653 N N . PHE A 1 86 ? -32.836 -4.136 18.835 1.00 78.12 86 PHE A N 1
ATOM 654 C CA . PHE A 1 86 ? -33.467 -2.874 18.433 1.00 78.12 86 PHE A CA 1
ATOM 655 C C . PHE A 1 86 ? -34.027 -2.067 19.613 1.00 78.12 86 PHE A C 1
ATOM 657 O O . PHE A 1 86 ? -33.935 -0.844 19.594 1.00 78.12 86 PHE A O 1
ATOM 664 N N . ASP A 1 87 ? -34.495 -2.731 20.673 1.00 79.94 87 ASP A N 1
ATOM 665 C CA . ASP A 1 87 ? -35.015 -2.069 21.882 1.00 79.94 87 ASP A CA 1
ATOM 666 C C . ASP A 1 87 ? -33.954 -1.248 22.628 1.00 79.94 87 ASP A C 1
ATOM 668 O O . ASP A 1 87 ? -34.285 -0.309 23.343 1.00 79.94 87 ASP A O 1
ATOM 672 N N . LYS A 1 88 ? -32.669 -1.596 22.475 1.00 75.94 88 LYS A N 1
ATOM 673 C CA . LYS A 1 88 ? -31.547 -0.863 23.088 1.00 75.94 88 LYS A CA 1
ATOM 674 C C . LYS A 1 88 ? -30.909 0.148 22.134 1.00 75.94 88 LYS A C 1
ATOM 676 O O . LYS A 1 88 ? -30.019 0.892 22.542 1.00 75.94 88 LYS A O 1
ATOM 681 N N . ALA A 1 89 ? 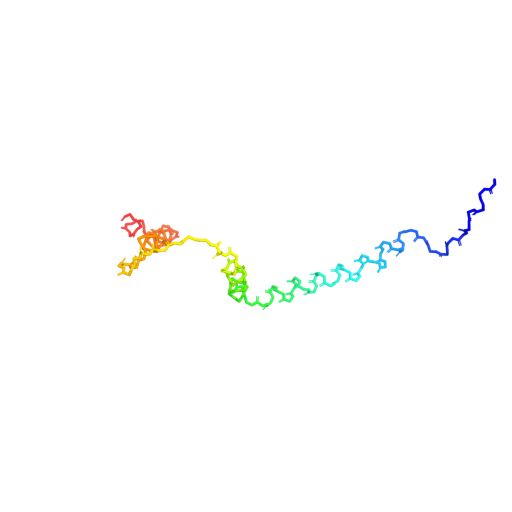-31.294 0.118 20.859 1.00 69.81 89 ALA A N 1
ATOM 682 C CA . ALA A 1 89 ? -30.760 0.993 19.825 1.00 69.81 89 ALA A CA 1
ATOM 683 C C . ALA A 1 89 ? -31.537 2.315 19.698 1.00 69.81 89 ALA A C 1
ATOM 685 O O . ALA A 1 89 ? -30.983 3.266 19.140 1.00 69.81 89 ALA A O 1
ATOM 686 N N . ILE A 1 90 ? -32.789 2.346 20.174 1.00 67.44 90 ILE A N 1
ATOM 687 C CA . ILE A 1 90 ? -33.741 3.465 20.069 1.00 67.44 90 ILE A CA 1
ATOM 688 C C . ILE A 1 90 ? -33.721 4.317 21.339 1.00 67.44 90 ILE A C 1
ATOM 690 O O . ILE A 1 90 ? -33.750 3.735 22.445 1.00 67.44 90 ILE A O 1
#

Organism: NCBI:txid2839614

Secondary structure (DSSP, 8-state):
-------SS-HHHHHHHHHHHHHHHHHHHHHHHHHS-HHHHHHHHHHHHHTS---------SSS-HHHHHHHHHHHHHHHHHTT-GGGT-

pLDDT: mean 70.27, std 16.1, range [39.09, 93.56]

Sequence (90 aa):
MASTGSTPFPKWQLAILLGAPLAIGLGYLYLRNRFEDPEKKKEAELKAKTTISLDNEENAKVSESAIDRAMKLKGAGNRAFHAGEFDKAI